Protein AF-A0A6A4M2K0-F1 (afdb_monomer)

Structure (mmCIF, N/CA/C/O backbone):
data_AF-A0A6A4M2K0-F1
#
_entry.id   AF-A0A6A4M2K0-F1
#
loop_
_atom_site.group_PDB
_atom_site.id
_atom_site.type_symbol
_atom_site.label_atom_id
_atom_site.label_alt_id
_atom_site.label_comp_id
_atom_site.label_asym_id
_atom_site.label_entity_id
_atom_site.label_seq_id
_atom_site.pdbx_PDB_ins_code
_atom_site.Cartn_x
_atom_site.Cartn_y
_atom_site.Cartn_z
_atom_site.occupancy
_atom_site.B_iso_or_equiv
_atom_site.auth_seq_id
_atom_site.auth_comp_id
_atom_site.auth_asym_id
_atom_site.auth_atom_id
_atom_site.pdbx_PDB_model_num
ATOM 1 N N . MET A 1 1 ? 60.766 59.903 15.017 1.00 37.34 1 MET A N 1
ATOM 2 C CA . MET A 1 1 ? 60.151 60.824 15.993 1.00 37.34 1 MET A CA 1
ATOM 3 C C . MET A 1 1 ? 58.660 60.816 15.743 1.00 37.34 1 MET A C 1
ATOM 5 O O . MET A 1 1 ? 58.264 60.839 14.587 1.00 37.34 1 MET A O 1
ATOM 9 N N . ALA A 1 2 ? 57.884 60.663 16.809 1.00 37.50 2 ALA A N 1
ATOM 10 C CA . ALA A 1 2 ? 56.433 60.607 16.778 1.00 37.50 2 ALA A CA 1
ATOM 11 C C . ALA A 1 2 ? 55.827 61.983 16.473 1.00 37.50 2 ALA A C 1
ATOM 13 O O . ALA A 1 2 ? 56.303 62.981 17.009 1.00 37.50 2 ALA A O 1
ATOM 14 N N . THR A 1 3 ? 54.740 61.999 15.705 1.00 44.97 3 THR A N 1
ATOM 15 C CA . THR A 1 3 ? 53.658 62.979 15.850 1.00 44.97 3 THR A CA 1
ATOM 16 C C . THR A 1 3 ? 52.343 62.238 15.646 1.00 44.97 3 THR A C 1
ATOM 18 O O . THR A 1 3 ? 52.090 61.675 14.584 1.00 44.97 3 THR A O 1
ATOM 21 N N . THR A 1 4 ? 51.580 62.178 16.725 1.00 40.53 4 THR A N 1
ATOM 22 C CA . THR A 1 4 ? 50.234 61.627 16.882 1.00 40.53 4 THR A CA 1
ATOM 23 C C . THR A 1 4 ? 49.162 62.565 16.301 1.00 40.53 4 THR A C 1
ATOM 25 O O . THR A 1 4 ? 49.291 63.770 16.498 1.00 40.53 4 THR A O 1
ATOM 28 N N . ASP A 1 5 ? 48.172 61.963 15.617 1.00 39.12 5 ASP A N 1
ATOM 29 C CA . ASP A 1 5 ? 46.711 62.228 15.442 1.00 39.12 5 ASP A CA 1
ATOM 30 C C . ASP A 1 5 ? 46.060 63.551 15.936 1.00 39.12 5 ASP A C 1
ATOM 32 O O . ASP A 1 5 ? 46.565 64.113 16.911 1.00 39.12 5 ASP A O 1
ATOM 36 N N . PRO A 1 6 ? 44.890 64.021 15.396 1.00 50.00 6 PRO A N 1
ATOM 37 C CA . PRO A 1 6 ? 43.662 63.196 15.266 1.00 50.00 6 PRO A CA 1
ATOM 38 C C . PRO A 1 6 ? 42.576 63.557 14.202 1.00 50.00 6 PRO A C 1
ATOM 40 O O . PRO A 1 6 ? 42.554 64.636 13.620 1.00 50.00 6 PRO A O 1
ATOM 43 N N . ASP A 1 7 ? 41.586 62.655 14.111 1.00 41.22 7 ASP A N 1
ATOM 44 C CA . ASP A 1 7 ? 40.150 62.853 13.792 1.00 41.22 7 ASP A CA 1
ATO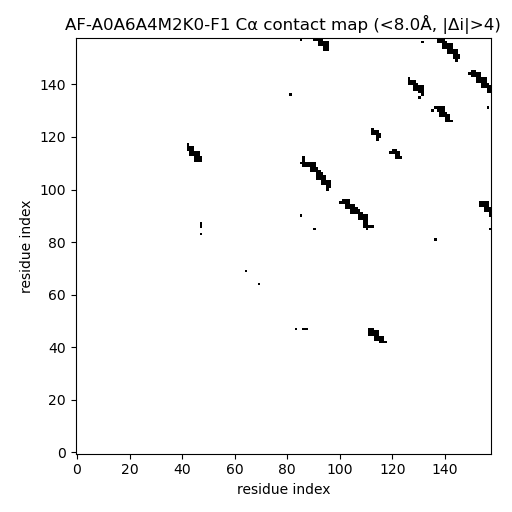M 45 C C . ASP A 1 7 ? 39.724 63.095 12.319 1.00 41.22 7 ASP A C 1
ATOM 47 O O . ASP A 1 7 ? 39.622 64.220 11.837 1.00 41.22 7 ASP A O 1
ATOM 51 N N . HIS A 1 8 ? 39.272 62.023 11.654 1.00 40.12 8 HIS A N 1
ATOM 52 C CA . HIS A 1 8 ? 37.996 62.066 10.927 1.00 40.12 8 HIS A CA 1
ATOM 53 C C . HIS A 1 8 ? 37.246 60.756 11.180 1.00 40.12 8 HIS A C 1
ATOM 55 O O . HIS A 1 8 ? 37.586 59.696 10.655 1.00 40.12 8 HIS A O 1
ATOM 61 N N . ARG A 1 9 ? 36.256 60.830 12.069 1.00 47.91 9 ARG A N 1
ATOM 62 C CA . ARG A 1 9 ? 35.265 59.779 12.285 1.00 47.91 9 ARG A CA 1
ATOM 63 C C . ARG A 1 9 ? 34.296 59.816 11.114 1.00 47.91 9 ARG A C 1
ATOM 65 O O . ARG A 1 9 ? 33.331 60.570 11.159 1.00 47.91 9 ARG A O 1
ATOM 72 N N . ASP A 1 10 ? 34.524 58.984 10.110 1.00 41.75 10 ASP A N 1
ATOM 73 C CA . ASP A 1 10 ? 33.418 58.542 9.272 1.00 41.75 10 ASP A CA 1
ATOM 74 C C . ASP A 1 10 ? 32.787 57.337 9.956 1.00 41.75 10 ASP A C 1
ATOM 76 O O . ASP A 1 10 ? 33.334 56.235 10.010 1.00 41.75 10 ASP A O 1
ATOM 80 N N . ALA A 1 11 ? 31.649 57.611 10.583 1.00 49.69 11 ALA A N 1
ATOM 81 C CA . ALA A 1 11 ? 30.719 56.604 11.035 1.00 49.69 11 ALA A CA 1
ATOM 82 C C . ALA A 1 11 ? 30.154 55.887 9.800 1.00 49.69 11 ALA A C 1
ATOM 84 O O . ALA A 1 11 ? 29.105 56.265 9.289 1.00 49.69 11 ALA A O 1
ATOM 85 N N . GLU A 1 12 ? 30.835 54.849 9.315 1.00 46.53 12 GLU A N 1
ATOM 86 C CA . GLU A 1 12 ? 30.146 53.801 8.564 1.00 46.53 12 GLU A CA 1
ATOM 87 C C . GLU A 1 12 ? 29.450 52.895 9.576 1.00 46.53 12 GLU A C 1
ATOM 89 O O . GLU A 1 12 ? 29.959 51.881 10.056 1.00 46.53 12 GLU A O 1
ATOM 94 N N . GLU A 1 13 ? 28.256 53.344 9.946 1.00 45.09 13 GLU A N 1
ATOM 95 C CA . GLU A 1 13 ? 27.171 52.483 10.369 1.00 45.09 13 GLU A CA 1
ATOM 96 C C . GLU A 1 13 ? 27.005 51.412 9.285 1.00 45.09 13 GLU A C 1
ATOM 98 O O . GLU A 1 13 ? 26.435 51.660 8.225 1.00 45.09 13 GLU A O 1
ATOM 103 N N . ALA A 1 14 ? 27.573 50.227 9.519 1.00 41.69 14 ALA A N 1
ATOM 104 C CA . ALA A 1 14 ? 27.205 49.034 8.779 1.00 41.69 14 ALA A CA 1
ATOM 105 C C . ALA A 1 14 ? 25.734 48.778 9.108 1.00 41.69 14 ALA A C 1
ATOM 107 O O . ALA A 1 14 ? 25.406 48.123 10.100 1.00 41.69 14 ALA A O 1
ATOM 108 N N . THR A 1 15 ? 24.860 49.396 8.313 1.00 43.31 15 THR A N 1
ATOM 109 C CA . THR A 1 15 ? 23.427 49.150 8.289 1.00 43.31 15 THR A CA 1
ATOM 110 C C . THR A 1 15 ? 23.256 47.645 8.299 1.00 43.31 15 THR A C 1
ATOM 112 O O . THR A 1 15 ? 23.774 46.959 7.411 1.00 43.31 15 THR A O 1
ATOM 115 N N . ALA A 1 16 ? 22.604 47.142 9.348 1.00 49.00 16 ALA A N 1
ATOM 116 C CA . ALA A 1 16 ? 22.134 45.772 9.403 1.00 49.00 16 ALA A CA 1
ATOM 117 C C . ALA A 1 16 ? 21.536 45.464 8.032 1.00 49.00 16 ALA A C 1
ATOM 119 O O . ALA A 1 16 ? 20.680 46.220 7.576 1.00 49.00 16 ALA A O 1
ATOM 120 N N . GLY A 1 17 ? 22.065 44.446 7.348 1.00 48.72 17 GLY A N 1
ATOM 121 C CA . GLY A 1 17 ? 21.457 43.963 6.121 1.00 48.72 17 GLY A CA 1
ATOM 122 C C . GLY A 1 17 ? 20.016 43.639 6.465 1.00 48.72 17 GLY A C 1
ATOM 123 O O . GLY A 1 17 ? 19.754 42.659 7.157 1.00 48.72 17 GLY A O 1
ATOM 124 N N . GLU A 1 18 ? 19.108 44.534 6.093 1.00 54.97 18 GLU A N 1
ATOM 125 C CA . GLU A 1 18 ? 17.697 44.231 6.059 1.00 54.97 18 GLU A CA 1
ATOM 126 C C . GLU A 1 18 ? 17.615 43.115 5.030 1.00 54.97 18 GLU A C 1
ATOM 128 O O . GLU A 1 18 ? 17.903 43.325 3.851 1.00 54.97 18 GLU A O 1
ATOM 133 N N . ASP A 1 19 ? 17.363 41.897 5.503 1.00 62.25 19 ASP A N 1
ATOM 134 C CA . ASP A 1 19 ? 16.974 40.795 4.646 1.00 62.25 19 ASP A CA 1
ATOM 135 C C . ASP A 1 19 ? 15.737 41.288 3.880 1.00 62.25 19 ASP A C 1
ATOM 137 O O . ASP A 1 19 ? 14.626 41.292 4.414 1.00 62.25 19 ASP A O 1
ATOM 141 N N . GLU A 1 20 ? 15.947 41.814 2.666 1.00 62.12 20 GLU A N 1
ATOM 142 C CA . GLU A 1 20 ? 14.890 42.210 1.741 1.00 62.12 20 GLU A CA 1
ATOM 143 C C . GLU A 1 20 ? 14.095 40.943 1.434 1.00 62.12 20 GLU A C 1
ATOM 145 O O . GLU A 1 20 ? 14.420 40.177 0.521 1.00 62.12 20 GLU A O 1
ATOM 150 N N . ASP A 1 21 ? 13.058 40.699 2.234 1.00 67.06 21 ASP A N 1
ATOM 151 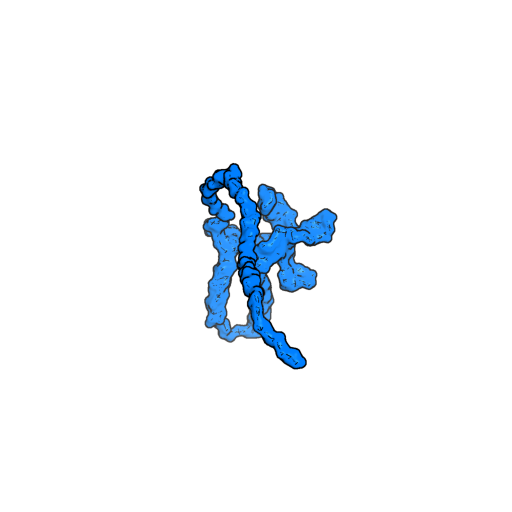C CA . ASP A 1 21 ? 12.063 39.675 1.976 1.00 67.06 21 ASP A CA 1
ATOM 152 C C . ASP A 1 21 ? 11.329 40.068 0.691 1.00 67.06 21 ASP A C 1
ATOM 154 O O . ASP A 1 21 ? 10.291 40.731 0.683 1.00 67.06 21 ASP A O 1
ATOM 158 N N . THR A 1 22 ? 11.907 39.663 -0.439 1.00 68.56 22 THR A N 1
ATOM 159 C CA . THR A 1 22 ? 11.334 39.737 -1.786 1.00 68.56 22 THR A CA 1
ATOM 160 C C . THR A 1 22 ? 10.253 38.661 -1.951 1.00 68.56 22 THR A C 1
ATOM 162 O O . THR A 1 22 ? 10.135 38.000 -2.985 1.00 68.56 22 THR A O 1
ATOM 165 N N . GLY A 1 23 ? 9.448 38.457 -0.905 1.00 72.31 23 GLY A N 1
ATOM 166 C CA . GLY A 1 23 ? 8.349 37.513 -0.867 1.00 72.31 23 GLY A CA 1
ATOM 167 C C . GLY A 1 23 ? 7.325 37.854 -1.945 1.00 72.31 23 GLY A C 1
ATOM 168 O O . GLY A 1 23 ? 6.681 38.905 -1.920 1.00 72.31 23 GLY A O 1
ATOM 169 N N . ALA A 1 24 ? 7.169 36.956 -2.919 1.00 79.81 24 ALA A N 1
ATOM 170 C CA . ALA A 1 24 ? 6.189 37.111 -3.983 1.00 79.81 24 ALA A CA 1
ATOM 171 C C . ALA A 1 24 ? 4.774 37.182 -3.386 1.00 79.81 24 ALA A C 1
ATOM 173 O O . ALA A 1 24 ? 4.286 36.224 -2.785 1.00 79.81 24 ALA A O 1
ATOM 174 N N . GLN A 1 25 ? 4.093 38.313 -3.572 1.00 78.25 25 GLN A N 1
ATOM 175 C CA . GLN A 1 25 ? 2.712 38.461 -3.126 1.00 78.25 25 GLN A CA 1
ATOM 176 C C . GLN A 1 25 ? 1.778 37.736 -4.102 1.00 78.25 25 GLN A C 1
ATOM 178 O O . GLN A 1 25 ? 1.565 38.186 -5.228 1.00 78.25 25 GLN A O 1
ATOM 183 N N . VAL A 1 26 ? 1.218 36.600 -3.678 1.00 80.31 26 VAL A N 1
ATOM 184 C CA . VAL A 1 26 ? 0.262 35.818 -4.476 1.00 80.31 26 VAL A CA 1
ATOM 185 C C . VAL A 1 26 ? -1.161 36.121 -4.017 1.00 80.31 26 VAL A C 1
ATOM 187 O O . VAL A 1 26 ? -1.553 35.800 -2.896 1.00 80.31 26 VAL A O 1
ATOM 190 N N . ALA A 1 27 ? -1.955 36.725 -4.902 1.00 78.19 27 ALA A N 1
ATOM 191 C CA . ALA A 1 27 ? -3.376 36.945 -4.659 1.00 78.19 27 ALA A CA 1
ATOM 192 C C . ALA A 1 27 ? -4.154 35.613 -4.741 1.00 78.19 27 ALA A C 1
ATOM 194 O O . ALA A 1 27 ? -3.919 34.832 -5.669 1.00 78.19 27 ALA A O 1
ATOM 195 N N . PRO A 1 28 ? -5.105 35.337 -3.827 1.00 78.75 28 PRO A N 1
ATOM 196 C CA . PRO A 1 28 ? -5.893 34.108 -3.872 1.00 78.75 28 PRO A CA 1
ATOM 197 C C . PRO A 1 28 ? -6.727 34.016 -5.159 1.00 78.75 28 PRO A C 1
ATOM 199 O O . PRO A 1 28 ? -7.653 34.800 -5.364 1.00 78.75 28 PRO A O 1
ATOM 202 N N . LEU A 1 29 ? -6.410 33.045 -6.022 1.00 84.81 29 LEU A N 1
ATOM 203 C CA . LEU A 1 29 ? -7.092 32.843 -7.310 1.00 84.81 29 LEU A CA 1
ATOM 204 C C . LEU A 1 29 ? -8.452 32.147 -7.166 1.00 84.81 29 LEU A C 1
ATOM 206 O O . LEU A 1 29 ? -9.322 32.296 -8.021 1.00 84.81 29 LEU A O 1
ATOM 210 N N . VAL A 1 30 ? -8.647 31.380 -6.092 1.00 89.38 30 VAL A N 1
ATOM 211 C CA . VAL A 1 30 ? -9.867 30.601 -5.868 1.00 89.38 30 VAL A CA 1
ATOM 212 C C . VAL A 1 30 ? -10.180 30.507 -4.379 1.00 89.38 30 VAL A C 1
ATOM 214 O O . VAL A 1 30 ? -9.282 30.389 -3.546 1.00 89.38 30 VAL A O 1
ATOM 217 N N . LYS A 1 31 ? -11.471 30.557 -4.041 1.00 83.56 31 LYS A N 1
ATOM 218 C CA . LYS A 1 31 ? -11.962 30.248 -2.696 1.00 83.56 31 LYS A CA 1
ATOM 219 C C . LYS A 1 31 ? -12.349 28.777 -2.670 1.00 83.56 31 LYS A C 1
ATOM 221 O O . LYS A 1 31 ? -13.286 28.381 -3.359 1.00 83.56 31 LYS A O 1
ATOM 226 N N . LEU A 1 32 ? -11.608 27.982 -1.909 1.00 88.06 32 LEU A N 1
ATOM 227 C CA . LEU A 1 32 ? -11.931 26.577 -1.696 1.00 88.06 32 LEU A CA 1
ATOM 228 C C . LEU A 1 32 ? -12.992 26.470 -0.603 1.00 88.06 32 LEU A C 1
ATOM 230 O O . LEU A 1 32 ? -12.930 27.175 0.404 1.00 88.06 32 LEU A O 1
ATOM 234 N N . GLN A 1 33 ? -13.973 25.602 -0.822 1.00 82.69 33 GLN A N 1
ATOM 235 C CA . GLN A 1 33 ? -14.936 25.234 0.203 1.00 82.69 33 GLN A CA 1
ATOM 236 C C . GLN A 1 33 ? -14.363 24.073 1.012 1.00 82.69 33 GLN A C 1
ATOM 238 O O . GLN A 1 33 ? -13.825 23.127 0.439 1.00 82.69 33 GLN A O 1
ATOM 243 N N . GLU A 1 34 ? -14.477 24.145 2.334 1.00 87.62 34 GLU A N 1
ATOM 244 C CA . GLU A 1 34 ? -14.143 23.016 3.195 1.00 87.62 34 GLU A CA 1
ATOM 245 C C . GLU A 1 34 ? -15.147 21.885 2.950 1.00 87.62 34 GLU A C 1
ATOM 247 O O . GLU A 1 34 ? -16.361 22.081 3.041 1.00 87.62 34 GLU A O 1
ATOM 252 N N . VAL A 1 35 ? -14.633 20.710 2.596 1.00 88.69 35 VAL A N 1
ATOM 253 C CA . VAL A 1 35 ? -15.421 19.500 2.361 1.00 88.69 35 VAL A CA 1
ATOM 254 C C . VAL A 1 35 ? -14.963 18.459 3.367 1.00 88.69 35 VAL A C 1
ATOM 256 O O . VAL A 1 35 ? -13.768 18.189 3.477 1.00 88.69 35 VAL A O 1
ATOM 259 N N . ALA A 1 36 ? -15.910 17.870 4.095 1.00 84.00 36 ALA A N 1
ATOM 260 C CA . ALA A 1 36 ? -15.618 16.743 4.966 1.00 84.00 36 ALA A CA 1
ATOM 261 C C . ALA A 1 36 ? -15.146 15.553 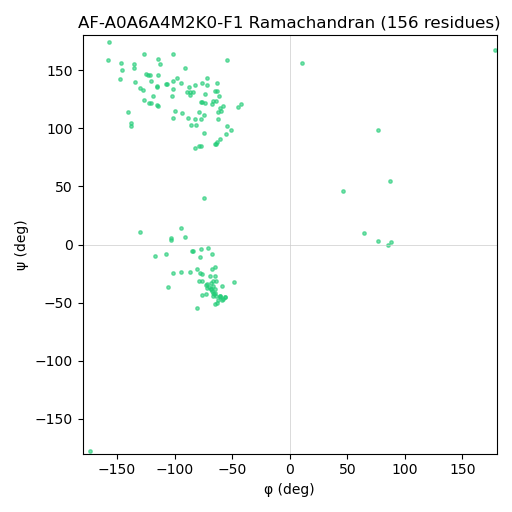4.115 1.00 84.00 36 ALA A C 1
ATOM 263 O O . ALA A 1 36 ? -15.846 15.128 3.195 1.00 84.00 36 ALA A O 1
ATOM 264 N N . VAL A 1 37 ? -13.958 15.031 4.418 1.00 84.88 37 VAL A N 1
ATOM 265 C CA . VAL A 1 37 ? -13.378 13.867 3.741 1.00 84.88 37 VAL A CA 1
ATOM 266 C C . VAL A 1 37 ? -13.552 12.649 4.638 1.00 84.88 37 VAL A C 1
ATOM 268 O O . VAL A 1 37 ? -13.171 12.681 5.806 1.00 84.88 37 VAL A O 1
ATOM 271 N N . THR A 1 38 ? -14.114 11.580 4.087 1.00 84.88 38 THR A N 1
ATOM 272 C CA . THR A 1 38 ? -14.163 10.255 4.717 1.00 84.88 38 THR A CA 1
ATOM 273 C C . THR A 1 38 ? -13.035 9.400 4.152 1.00 84.88 38 THR A C 1
ATOM 275 O O . THR A 1 38 ? -12.729 9.501 2.961 1.00 84.88 38 THR A O 1
ATOM 278 N N . THR A 1 39 ? -12.410 8.561 4.973 1.00 84.88 39 THR A N 1
ATOM 279 C CA . THR A 1 39 ? -11.329 7.669 4.524 1.00 84.88 39 THR A CA 1
ATOM 280 C C . THR A 1 39 ? -11.870 6.415 3.846 1.00 84.88 39 THR A C 1
ATOM 282 O O . THR A 1 39 ? -11.140 5.784 3.086 1.00 84.88 39 THR A O 1
ATOM 285 N N . GLY A 1 40 ? -13.135 6.060 4.103 1.00 84.81 40 GLY A N 1
ATOM 286 C CA . GLY A 1 40 ? -13.727 4.796 3.666 1.00 84.81 40 GLY A CA 1
ATOM 287 C C . GLY A 1 40 ? -13.289 3.596 4.514 1.00 84.81 40 GLY A C 1
ATOM 288 O O . GLY A 1 40 ? -13.677 2.474 4.205 1.00 84.81 40 GLY A O 1
ATOM 289 N N . GLU A 1 41 ? -12.496 3.825 5.566 1.00 85.75 41 GLU A N 1
ATOM 290 C CA . GLU A 1 41 ? -11.989 2.805 6.498 1.00 85.75 41 GLU A CA 1
ATOM 291 C C . GLU A 1 41 ? -12.754 2.826 7.842 1.00 85.75 41 GLU A C 1
ATOM 293 O O . GLU A 1 41 ? -12.370 2.147 8.792 1.00 85.75 41 GLU A O 1
ATOM 298 N N . GLU A 1 42 ? -13.819 3.629 7.977 1.00 87.56 42 GLU A N 1
ATOM 299 C CA . GLU A 1 42 ? -14.502 3.873 9.259 1.00 87.56 42 GLU A CA 1
ATOM 300 C C . GLU A 1 42 ? -15.177 2.614 9.836 1.00 87.56 42 GLU A C 1
ATOM 302 O O . GLU A 1 42 ? -15.287 2.458 11.057 1.00 87.56 42 GLU A O 1
ATOM 307 N N . GLU A 1 43 ? -15.568 1.680 8.967 1.00 86.31 43 GLU A N 1
ATOM 308 C CA . GLU A 1 43 ? -16.201 0.404 9.322 1.00 86.31 43 GLU A CA 1
ATOM 309 C C . GLU A 1 43 ? -15.204 -0.759 9.441 1.00 86.31 43 GLU A C 1
ATOM 311 O O . GLU A 1 43 ? -15.602 -1.927 9.501 1.00 86.31 43 GLU A O 1
ATOM 316 N N . GLU A 1 44 ? -13.903 -0.464 9.502 1.00 85.56 44 GLU A N 1
ATOM 317 C CA . GLU A 1 44 ? -12.850 -1.473 9.581 1.00 85.56 44 GLU A CA 1
ATOM 318 C C . GLU A 1 44 ? -11.969 -1.317 10.830 1.00 85.56 44 GLU A C 1
ATOM 320 O O . GLU A 1 44 ? -11.703 -0.216 11.307 1.00 85.56 44 GLU A O 1
ATOM 325 N N . ASP A 1 45 ? -11.508 -2.446 11.370 1.00 83.88 45 ASP A N 1
ATOM 326 C CA . ASP A 1 45 ? -10.579 -2.519 12.497 1.00 83.88 45 ASP A CA 1
ATOM 327 C C . ASP A 1 45 ? -9.182 -2.941 12.023 1.00 83.88 45 ASP A C 1
ATOM 329 O O . ASP A 1 45 ? -9.030 -3.888 11.242 1.00 83.88 45 ASP A O 1
ATOM 333 N N . ALA A 1 46 ? -8.139 -2.296 12.552 1.00 81.00 46 ALA A N 1
ATOM 334 C CA . ALA A 1 46 ? -6.756 -2.702 12.326 1.00 81.00 46 ALA A CA 1
ATOM 335 C C . ALA A 1 46 ? -6.425 -3.972 13.132 1.00 81.00 46 ALA A C 1
ATOM 337 O O . ALA A 1 46 ? -6.341 -3.976 14.360 1.00 81.00 46 ALA A O 1
ATOM 338 N N . ILE A 1 47 ? -6.210 -5.083 12.429 1.00 74.62 47 ILE A N 1
ATOM 339 C CA . ILE A 1 47 ? -6.073 -6.421 13.026 1.00 74.62 47 ILE A CA 1
ATOM 340 C C . ILE A 1 47 ? -4.814 -6.553 13.889 1.00 74.62 47 ILE A C 1
ATOM 342 O O . ILE A 1 47 ? -4.785 -7.305 14.863 1.00 74.62 47 ILE A O 1
ATOM 346 N N . LEU A 1 48 ? -3.749 -5.841 13.544 1.00 66.50 48 LEU A N 1
ATOM 347 C CA . LEU A 1 48 ? -2.469 -5.989 14.234 1.00 66.50 48 LEU A CA 1
ATOM 348 C C . LEU A 1 48 ? -2.446 -5.306 15.593 1.00 66.50 48 LEU A C 1
ATOM 350 O O . LEU A 1 48 ? -1.760 -5.793 16.490 1.00 66.50 48 LEU A O 1
ATOM 354 N N . ASP A 1 49 ? -3.273 -4.284 15.789 1.00 60.53 49 ASP A N 1
ATOM 355 C CA . ASP A 1 49 ? -3.464 -3.675 17.101 1.00 60.53 49 ASP A CA 1
ATOM 356 C C . ASP A 1 49 ? -4.103 -4.686 18.069 1.00 60.53 49 ASP A C 1
ATOM 358 O O . ASP A 1 49 ? -3.665 -4.809 19.216 1.00 60.53 49 ASP A O 1
ATOM 362 N N . LEU A 1 50 ? -5.039 -5.515 17.585 1.00 57.00 50 LEU A N 1
ATOM 363 C CA . LEU A 1 50 ? -5.638 -6.618 18.351 1.00 57.00 50 LEU A CA 1
ATOM 364 C C . LEU A 1 50 ? -4.624 -7.719 18.701 1.00 57.00 50 LEU A C 1
ATOM 366 O O . LEU A 1 50 ? -4.610 -8.203 19.838 1.00 57.00 50 LEU A O 1
ATOM 370 N N . TYR A 1 51 ? -3.755 -8.108 17.760 1.00 58.84 51 TYR A N 1
ATOM 371 C CA . TYR A 1 51 ? -2.699 -9.091 18.036 1.00 58.84 51 TYR A CA 1
ATOM 372 C C . TYR A 1 51 ? -1.626 -8.544 18.983 1.00 58.84 51 TYR A C 1
ATOM 374 O O . TYR A 1 51 ? -1.123 -9.301 19.814 1.00 58.84 51 TYR A O 1
ATOM 382 N N . SER A 1 52 ? -1.323 -7.243 18.926 1.00 55.91 52 SER A N 1
ATOM 383 C CA . SER A 1 52 ? -0.413 -6.584 19.872 1.00 55.91 52 SER A CA 1
ATOM 384 C C . SER A 1 52 ? -0.921 -6.683 21.310 1.00 55.91 52 SER A C 1
ATOM 386 O O . SER A 1 52 ? -0.182 -7.080 22.218 1.00 55.91 52 SER A O 1
ATOM 388 N N . LEU A 1 53 ? -2.221 -6.420 21.501 1.00 54.06 53 LEU A N 1
ATOM 389 C CA . LEU A 1 53 ? -2.879 -6.542 22.790 1.00 54.06 53 LEU A CA 1
ATOM 390 C C . LEU A 1 53 ? -2.822 -7.999 23.244 1.00 54.06 53 LEU A C 1
ATOM 392 O O . LEU A 1 53 ? -2.329 -8.277 24.330 1.00 54.06 53 LEU A O 1
ATOM 396 N N . SER A 1 54 ? -3.215 -8.946 22.395 1.00 52.75 54 SER A N 1
ATOM 397 C CA . SER A 1 54 ? -3.171 -10.379 22.710 1.00 52.75 54 SER A CA 1
ATOM 398 C C . SER A 1 54 ? -1.772 -10.883 23.110 1.00 52.75 54 SER A C 1
ATOM 400 O O . SER A 1 54 ? -1.643 -11.594 24.111 1.00 52.75 54 SER A O 1
ATOM 402 N N . LEU A 1 55 ? -0.719 -10.501 22.380 1.00 54.81 55 LEU A N 1
ATOM 403 C CA . LEU A 1 55 ? 0.656 -10.949 22.636 1.00 54.81 55 LEU A CA 1
ATOM 404 C C . LEU A 1 55 ? 1.235 -10.357 23.926 1.00 54.81 55 LEU A C 1
ATOM 406 O O . LEU A 1 55 ? 1.916 -11.074 24.663 1.00 54.81 55 LEU A O 1
ATOM 410 N N . SER A 1 56 ? 0.918 -9.098 24.252 1.00 53.97 56 SER A N 1
ATOM 411 C CA . SER A 1 56 ? 1.320 -8.498 25.535 1.00 53.97 56 SER A CA 1
ATOM 412 C C . SER A 1 56 ? 0.772 -9.270 26.745 1.00 53.97 56 SER A C 1
ATOM 414 O O . SER A 1 56 ? 1.487 -9.447 27.730 1.00 53.97 56 SER A O 1
ATOM 416 N N . HIS A 1 57 ? -0.444 -9.819 26.639 1.00 47.62 57 HIS A N 1
ATOM 417 C CA . HIS A 1 57 ? -1.058 -10.639 27.689 1.00 47.62 57 HIS A CA 1
ATOM 418 C C . HIS A 1 57 ? -0.474 -12.063 27.745 1.00 47.62 57 HIS A C 1
ATOM 420 O O . HIS A 1 57 ? -0.379 -12.656 28.819 1.00 47.62 57 HIS A O 1
ATOM 426 N N . ALA A 1 58 ? -0.050 -12.626 26.607 1.00 50.38 58 ALA A N 1
ATOM 427 C CA . ALA A 1 58 ? 0.552 -13.961 26.550 1.00 50.38 58 ALA A CA 1
ATOM 428 C C . ALA A 1 58 ? 1.974 -13.999 27.145 1.00 50.38 58 ALA A C 1
ATOM 430 O O . ALA A 1 58 ? 2.358 -14.983 27.782 1.00 50.38 58 ALA A O 1
ATOM 431 N N . HIS A 1 59 ? 2.746 -12.916 26.994 1.00 44.50 59 HIS A N 1
ATOM 432 C CA . HIS A 1 59 ? 4.129 -12.826 27.480 1.00 44.50 59 HIS A CA 1
ATOM 433 C C . HIS A 1 59 ? 4.241 -12.892 29.016 1.00 44.50 59 HIS A C 1
ATOM 435 O O . HIS A 1 59 ? 5.288 -13.250 29.551 1.00 44.50 59 HIS A O 1
ATOM 441 N N . THR A 1 60 ? 3.155 -12.620 29.746 1.00 44.81 60 THR A N 1
ATOM 442 C CA . THR A 1 60 ? 3.111 -12.722 31.213 1.00 44.81 60 THR A CA 1
ATOM 443 C C . THR A 1 60 ? 2.977 -14.170 31.720 1.00 44.81 60 THR A C 1
ATOM 445 O O . THR A 1 60 ? 3.133 -14.408 32.914 1.00 44.81 60 THR A O 1
ATOM 448 N N . SER A 1 61 ? 2.704 -15.156 30.849 1.00 47.34 61 SER A N 1
ATOM 449 C CA . SER A 1 61 ? 2.317 -16.522 31.261 1.00 47.34 61 SER A CA 1
ATOM 450 C C . SER A 1 61 ? 3.286 -17.641 30.837 1.00 47.34 61 SER A C 1
ATOM 452 O O . SER A 1 61 ? 3.181 -18.770 31.319 1.00 47.34 61 SER A O 1
ATOM 454 N N . ILE A 1 62 ? 4.273 -17.368 29.976 1.00 52.88 62 ILE A N 1
ATOM 455 C CA . ILE A 1 62 ? 5.160 -18.409 29.426 1.00 52.88 62 ILE A CA 1
ATOM 456 C C . ILE A 1 62 ? 6.285 -18.729 30.421 1.00 52.88 62 ILE A C 1
ATOM 458 O O . ILE A 1 62 ? 7.405 -18.237 30.338 1.00 52.88 62 ILE A O 1
ATOM 462 N N . SER A 1 63 ? 5.983 -19.587 31.390 1.00 45.97 63 SER A N 1
ATOM 463 C CA . SER A 1 63 ?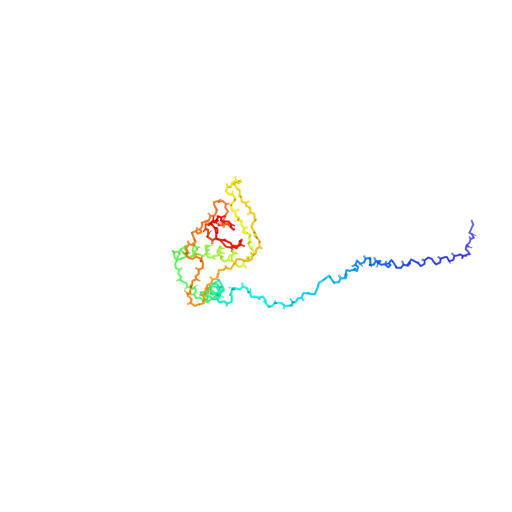 6.972 -20.304 32.191 1.00 45.97 63 SER A CA 1
ATOM 464 C C . SER A 1 63 ? 6.728 -21.806 32.040 1.00 45.97 63 SER A C 1
ATOM 466 O O . SER A 1 63 ? 5.675 -22.298 32.431 1.00 45.97 63 SER A O 1
ATOM 468 N N . ARG A 1 64 ? 7.751 -22.534 31.559 1.00 57.22 64 ARG A N 1
ATOM 469 C CA . ARG A 1 64 ? 7.899 -24.013 31.557 1.00 57.22 64 ARG A CA 1
ATOM 470 C C . ARG A 1 64 ? 7.306 -24.819 30.385 1.00 57.22 64 ARG A C 1
ATOM 472 O O . ARG A 1 64 ? 6.636 -25.819 30.633 1.00 57.22 64 ARG A O 1
ATOM 479 N N . VAL A 1 65 ? 7.639 -24.515 29.125 1.00 45.75 65 VAL A N 1
ATOM 480 C CA . VAL A 1 65 ? 7.336 -25.454 28.020 1.00 45.75 65 VAL A CA 1
ATOM 481 C C . VAL A 1 65 ? 8.566 -25.776 27.164 1.00 45.75 65 VAL A C 1
ATOM 483 O O . VAL A 1 65 ? 9.356 -24.912 26.804 1.00 45.75 65 VAL A O 1
ATOM 486 N N . SER A 1 66 ? 8.724 -27.075 26.927 1.00 46.56 66 SER A N 1
ATOM 487 C CA . SER A 1 66 ? 9.863 -27.823 26.396 1.00 46.56 66 SER A CA 1
ATOM 488 C C . SER A 1 66 ? 10.413 -27.339 25.046 1.00 46.56 66 SER A C 1
ATOM 490 O O . SER A 1 66 ? 9.697 -26.762 24.235 1.00 46.56 66 SER A O 1
ATOM 492 N N . VAL A 1 67 ? 11.672 -27.691 24.765 1.00 54.47 67 VAL A N 1
ATOM 493 C CA . VAL A 1 67 ? 12.471 -27.325 23.572 1.00 54.47 67 VAL A CA 1
ATOM 494 C C . VAL A 1 67 ? 11.744 -27.527 22.227 1.00 54.47 67 VAL A C 1
ATOM 496 O O . VAL A 1 67 ? 11.927 -26.734 21.312 1.00 54.47 67 VAL A O 1
ATOM 499 N N . LEU A 1 68 ? 10.856 -28.520 22.101 1.00 47.56 68 LEU A N 1
ATOM 500 C CA . LEU A 1 68 ? 10.056 -28.736 20.883 1.00 47.56 68 LEU A CA 1
ATOM 501 C C . LEU A 1 68 ? 8.941 -27.687 20.699 1.00 47.56 68 LEU A C 1
ATOM 503 O O . LEU A 1 68 ? 8.653 -27.270 19.579 1.00 47.56 68 LEU A O 1
ATOM 507 N N . HIS A 1 69 ? 8.346 -27.225 21.805 1.00 51.56 69 HIS A N 1
ATOM 508 C CA . HIS A 1 69 ? 7.440 -26.079 21.807 1.00 51.56 69 HIS A CA 1
ATOM 509 C C . HIS A 1 69 ? 8.230 -24.814 21.485 1.00 51.56 69 HIS A C 1
ATOM 511 O O . HIS A 1 69 ? 7.757 -24.026 20.682 1.00 51.56 69 HIS A O 1
ATOM 517 N N . ALA A 1 70 ? 9.452 -24.660 22.008 1.00 50.75 70 ALA A N 1
ATOM 518 C CA . ALA A 1 70 ? 10.315 -23.533 21.665 1.00 50.75 70 ALA A CA 1
ATOM 519 C C . ALA A 1 70 ? 10.595 -23.470 20.153 1.00 50.75 70 ALA A C 1
ATOM 521 O O . ALA A 1 70 ? 10.355 -22.427 19.576 1.00 50.75 70 ALA A O 1
ATOM 522 N N . VAL A 1 71 ? 10.951 -24.572 19.480 1.00 46.56 71 VAL A N 1
ATOM 523 C CA . VAL A 1 71 ? 11.212 -24.580 18.020 1.00 46.56 71 VAL A CA 1
ATOM 524 C C . VAL A 1 71 ? 9.953 -24.298 17.180 1.00 46.56 71 VAL A C 1
ATOM 526 O O . VAL A 1 71 ? 10.006 -23.514 16.234 1.00 46.56 71 VAL A O 1
ATOM 529 N N . ALA A 1 72 ? 8.798 -24.875 17.536 1.00 46.59 72 ALA A N 1
ATOM 530 C CA . ALA A 1 72 ? 7.523 -24.582 16.864 1.00 46.59 72 ALA A CA 1
ATOM 531 C C . ALA A 1 72 ? 7.009 -23.157 17.153 1.00 46.59 72 ALA A C 1
ATOM 533 O O . ALA A 1 72 ? 6.286 -22.572 16.344 1.00 46.59 72 ALA A O 1
ATOM 534 N N . THR A 1 73 ? 7.393 -22.602 18.303 1.00 49.22 73 THR A N 1
ATOM 535 C CA . THR A 1 73 ? 7.125 -21.214 18.681 1.00 49.22 73 THR A CA 1
ATOM 536 C C . THR A 1 73 ? 8.062 -20.285 17.932 1.00 49.22 73 THR A C 1
ATOM 538 O O . THR A 1 73 ? 7.560 -19.337 17.363 1.00 49.22 73 THR A O 1
ATOM 541 N N . THR A 1 74 ? 9.358 -20.584 17.811 1.00 50.38 74 THR A N 1
ATOM 542 C CA . THR A 1 74 ? 10.347 -19.790 17.063 1.00 50.38 74 THR A CA 1
ATOM 543 C C . THR A 1 74 ? 9.963 -19.655 15.591 1.00 50.38 74 THR A C 1
ATOM 545 O O . THR A 1 74 ? 9.853 -18.535 15.117 1.00 50.38 74 THR A O 1
ATOM 548 N N . LEU A 1 75 ? 9.595 -20.743 14.899 1.00 47.69 75 LEU A N 1
ATOM 549 C CA . LEU A 1 75 ? 9.167 -20.664 13.489 1.00 47.69 75 LEU A CA 1
ATOM 550 C C . LEU A 1 75 ? 7.870 -19.857 13.283 1.00 47.69 75 LEU A C 1
ATOM 552 O O . LEU A 1 75 ? 7.700 -19.202 12.258 1.00 47.69 75 LEU A O 1
ATOM 556 N N . ARG A 1 76 ? 6.948 -19.870 14.255 1.00 55.97 76 ARG A N 1
ATOM 557 C CA . ARG A 1 76 ? 5.765 -18.991 14.237 1.00 55.97 76 ARG A CA 1
ATOM 558 C C . ARG A 1 76 ? 6.094 -17.567 14.681 1.00 55.97 76 ARG A C 1
ATOM 560 O O . ARG A 1 76 ? 5.464 -16.639 14.196 1.00 55.97 76 ARG A O 1
ATOM 567 N N . PHE A 1 77 ? 7.059 -17.389 15.576 1.00 53.41 77 PHE A N 1
ATOM 568 C CA . PHE A 1 77 ? 7.503 -16.091 16.074 1.00 53.41 77 PHE A CA 1
ATOM 569 C C . PHE A 1 77 ? 8.282 -15.325 15.019 1.00 53.41 77 PHE A C 1
ATOM 571 O O . PHE A 1 77 ? 8.079 -14.124 14.929 1.00 53.41 77 PHE A O 1
ATOM 578 N N . ASP A 1 78 ? 9.106 -15.980 14.206 1.00 61.47 78 ASP A N 1
ATOM 579 C CA . ASP A 1 78 ? 9.858 -15.314 13.142 1.00 61.47 78 ASP A CA 1
ATOM 580 C C . ASP A 1 78 ? 8.906 -14.796 12.060 1.00 61.47 78 ASP A C 1
ATOM 582 O O . ASP A 1 78 ? 8.970 -13.623 11.703 1.00 61.47 78 ASP A O 1
ATOM 586 N N . PHE A 1 79 ? 7.923 -15.603 11.646 1.00 63.44 79 PHE A N 1
ATOM 587 C CA . PHE A 1 79 ? 6.885 -15.158 10.712 1.00 63.44 79 PHE A CA 1
ATOM 588 C C . PHE A 1 79 ? 5.988 -14.060 11.308 1.00 63.44 79 PHE A C 1
ATOM 590 O O . PHE A 1 79 ? 5.685 -13.074 10.641 1.00 63.44 79 PHE A O 1
ATOM 597 N N . VAL A 1 80 ? 5.588 -14.182 12.581 1.00 65.06 80 VAL A N 1
ATOM 598 C CA . VAL A 1 80 ? 4.779 -13.157 13.268 1.00 65.06 80 VAL A CA 1
ATOM 599 C C . VAL A 1 80 ? 5.575 -11.872 13.498 1.00 65.06 80 VAL A C 1
ATOM 601 O O . VAL A 1 80 ? 5.020 -10.796 13.332 1.00 65.06 80 VAL A O 1
ATOM 604 N N . SER A 1 81 ? 6.861 -11.955 13.833 1.00 66.56 81 SER A N 1
ATOM 605 C CA . SER A 1 81 ? 7.770 -10.814 14.008 1.00 66.56 81 SER A CA 1
ATOM 606 C C . SER A 1 81 ? 8.056 -10.117 12.678 1.00 66.56 81 SER A C 1
ATOM 608 O O . SER A 1 81 ? 8.096 -8.885 12.603 1.00 66.56 81 SER A O 1
ATOM 610 N N . PHE A 1 82 ? 8.197 -10.893 11.605 1.00 67.88 82 PHE A N 1
ATOM 611 C CA . PHE A 1 82 ? 8.344 -10.388 10.249 1.00 67.88 82 PHE A CA 1
ATOM 612 C C . PHE A 1 82 ? 7.084 -9.646 9.789 1.00 67.88 82 PHE A C 1
ATOM 614 O O . PHE A 1 82 ? 7.159 -8.474 9.414 1.00 67.88 82 PHE A O 1
ATOM 621 N N . LEU A 1 83 ? 5.913 -10.273 9.929 1.00 68.19 83 LEU A N 1
ATOM 622 C CA . LEU A 1 83 ? 4.624 -9.650 9.630 1.00 68.19 83 LEU A CA 1
ATOM 623 C C . LEU A 1 83 ? 4.399 -8.411 10.510 1.00 68.19 83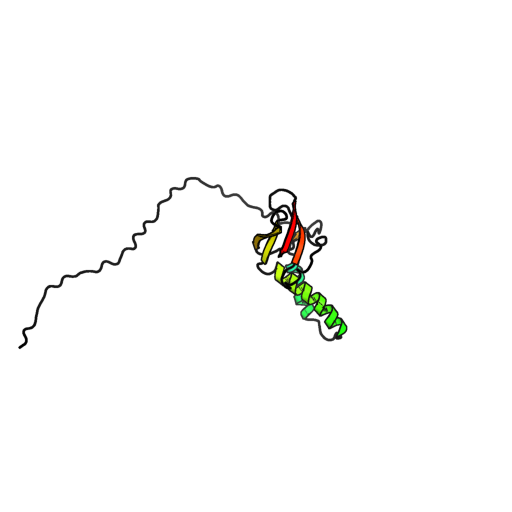 LEU A C 1
ATOM 625 O O . LEU A 1 83 ? 4.043 -7.343 10.029 1.00 68.19 83 LEU A O 1
ATOM 629 N N . TRP A 1 84 ? 4.701 -8.501 11.801 1.00 66.00 84 TRP A N 1
ATOM 630 C CA . TRP A 1 84 ? 4.660 -7.362 12.713 1.00 66.00 84 TRP A CA 1
ATOM 631 C C . TRP A 1 84 ? 5.538 -6.208 12.220 1.00 66.00 84 TRP A C 1
ATOM 633 O O . TRP A 1 84 ? 5.107 -5.058 12.193 1.00 66.00 84 TRP A O 1
ATOM 643 N N . THR A 1 85 ? 6.755 -6.505 11.769 1.00 62.53 85 THR A N 1
ATOM 644 C CA . THR A 1 85 ? 7.683 -5.496 11.252 1.00 62.53 85 THR A CA 1
ATOM 645 C C . THR A 1 85 ? 7.149 -4.820 9.994 1.00 62.53 85 THR A C 1
ATOM 647 O O . THR A 1 85 ? 7.214 -3.593 9.921 1.00 62.53 85 THR A O 1
ATOM 650 N N . ILE A 1 86 ? 6.593 -5.580 9.044 1.00 69.31 86 ILE A N 1
ATOM 651 C CA . ILE A 1 86 ? 6.042 -5.039 7.790 1.00 69.31 86 ILE A CA 1
ATOM 652 C C . ILE A 1 86 ? 4.898 -4.062 8.055 1.00 69.31 86 ILE A C 1
ATOM 654 O O . ILE A 1 86 ? 4.823 -3.005 7.435 1.00 69.31 86 ILE A O 1
ATOM 658 N N . PHE A 1 87 ? 3.997 -4.413 8.964 1.00 72.31 87 PHE A N 1
ATOM 659 C CA . PHE A 1 87 ? 2.757 -3.665 9.116 1.00 72.31 87 PHE A CA 1
ATOM 660 C C . PHE A 1 87 ? 2.816 -2.575 10.197 1.00 72.31 87 PHE A C 1
ATOM 662 O O . PHE A 1 87 ? 2.074 -1.599 10.134 1.00 72.31 87 PHE A O 1
ATOM 669 N N . VAL A 1 88 ? 3.706 -2.688 11.186 1.00 64.94 88 VAL A N 1
ATOM 670 C CA . VAL A 1 88 ? 3.864 -1.649 12.222 1.00 64.94 88 VAL A CA 1
ATOM 671 C C . VAL A 1 88 ? 4.838 -0.556 11.784 1.00 64.94 88 VAL A C 1
ATOM 673 O O . VAL A 1 88 ? 4.776 0.573 12.273 1.00 64.94 88 VAL A O 1
ATOM 676 N N . ARG A 1 89 ? 5.750 -0.854 10.852 1.00 77.19 89 ARG A N 1
ATOM 677 C CA . ARG A 1 89 ? 6.724 0.122 10.357 1.00 77.19 89 ARG A CA 1
ATOM 678 C C . ARG A 1 89 ? 6.315 0.689 9.004 1.00 77.19 89 ARG A C 1
ATOM 680 O O . ARG A 1 89 ? 5.482 0.148 8.286 1.00 77.19 89 ARG A O 1
ATOM 687 N N . LYS A 1 90 ? 6.960 1.801 8.645 1.00 86.25 90 LYS A N 1
ATOM 688 C CA . LYS A 1 90 ? 6.975 2.272 7.262 1.00 86.25 90 LYS A CA 1
ATOM 689 C C . LYS A 1 90 ? 7.647 1.212 6.392 1.00 86.25 90 LYS A C 1
ATOM 691 O O . LYS A 1 90 ? 8.780 0.820 6.670 1.00 86.25 90 LYS A O 1
ATOM 696 N N . ALA A 1 91 ? 6.966 0.824 5.332 1.00 87.50 91 ALA A N 1
ATOM 697 C CA . ALA A 1 91 ? 7.429 -0.116 4.336 1.00 87.50 91 ALA A CA 1
ATOM 698 C C . ALA A 1 91 ? 7.310 0.507 2.941 1.00 87.50 91 ALA A C 1
ATOM 700 O O . ALA A 1 91 ? 6.650 1.535 2.745 1.00 87.50 91 ALA A O 1
ATOM 701 N N . LYS A 1 92 ? 8.000 -0.091 1.975 1.00 92.31 92 LYS A N 1
ATOM 702 C CA . LYS A 1 92 ? 7.999 0.357 0.586 1.00 92.31 92 LYS A CA 1
ATOM 703 C C . LYS A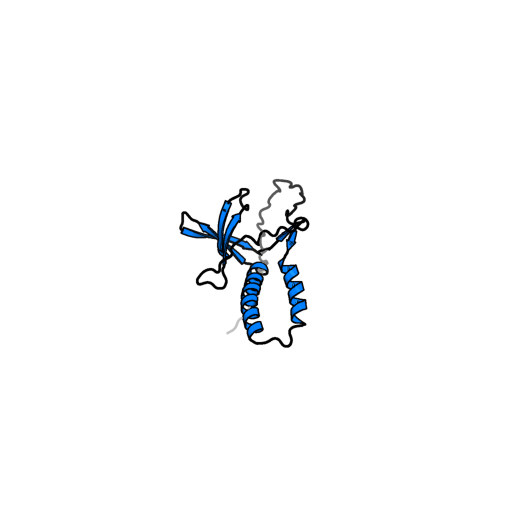 1 92 ? 7.359 -0.720 -0.270 1.00 92.31 92 LYS A C 1
ATOM 705 O O . LYS A 1 92 ? 7.864 -1.830 -0.330 1.00 92.31 92 LYS A O 1
ATOM 710 N N . LEU A 1 93 ? 6.273 -0.369 -0.940 1.00 93.62 93 LEU A N 1
ATOM 711 C CA . LEU A 1 93 ? 5.570 -1.261 -1.843 1.00 93.62 93 LEU A CA 1
ATOM 712 C C . LEU A 1 93 ? 6.153 -1.131 -3.249 1.00 93.62 93 LEU A C 1
ATOM 714 O O . LEU A 1 93 ? 6.268 -0.030 -3.795 1.00 93.62 93 LEU A O 1
ATOM 718 N N . TYR A 1 94 ? 6.457 -2.269 -3.852 1.00 95.06 94 TYR A N 1
ATOM 719 C CA . TYR A 1 94 ? 6.866 -2.400 -5.238 1.00 95.06 94 TYR A CA 1
ATOM 720 C C . TYR A 1 94 ? 5.823 -3.183 -6.020 1.00 95.06 94 TYR A C 1
ATOM 722 O O . TYR A 1 94 ? 5.235 -4.137 -5.518 1.00 95.06 94 TYR A O 1
ATOM 730 N N . ARG A 1 95 ? 5.654 -2.815 -7.286 1.00 95.56 95 ARG A N 1
ATOM 731 C CA . ARG A 1 95 ? 4.854 -3.539 -8.266 1.00 95.56 95 ARG A CA 1
ATOM 732 C C . ARG A 1 95 ? 5.756 -4.066 -9.372 1.00 95.56 95 ARG A C 1
ATOM 734 O O . ARG A 1 95 ? 6.599 -3.333 -9.892 1.00 95.56 95 ARG A O 1
ATOM 741 N N . PHE A 1 96 ? 5.543 -5.310 -9.770 1.00 95.75 96 PHE A N 1
ATOM 742 C CA . PHE A 1 96 ? 6.245 -5.897 -10.897 1.00 95.75 96 PHE A CA 1
ATOM 743 C C . PHE A 1 96 ? 5.679 -5.407 -12.235 1.00 95.75 96 PHE A C 1
ATOM 745 O O . PHE A 1 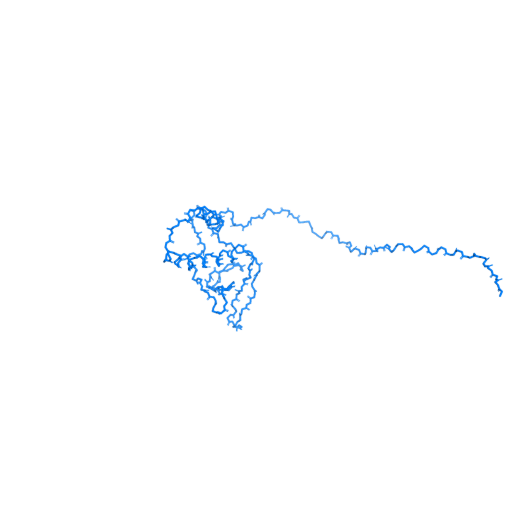96 ? 4.494 -5.573 -12.530 1.00 95.75 96 PHE A O 1
ATOM 752 N N . ASP A 1 97 ? 6.540 -4.822 -13.058 1.00 96.00 97 ASP A N 1
ATOM 753 C CA . ASP A 1 97 ? 6.258 -4.464 -14.441 1.00 96.00 97 ASP A CA 1
ATOM 754 C C . ASP A 1 97 ? 6.588 -5.648 -15.357 1.00 96.00 97 ASP A C 1
ATOM 756 O O . ASP A 1 97 ? 7.759 -5.974 -15.559 1.00 96.00 97 ASP A O 1
ATOM 760 N N . LYS A 1 98 ? 5.552 -6.293 -15.905 1.00 93.81 98 LYS A N 1
ATOM 761 C CA . LYS A 1 98 ? 5.698 -7.481 -16.762 1.00 93.81 98 LYS A CA 1
ATOM 762 C C . LYS A 1 98 ? 6.387 -7.160 -18.089 1.00 93.81 98 LYS A C 1
ATOM 764 O O . LYS A 1 98 ? 7.150 -7.986 -18.574 1.00 93.81 98 LYS A O 1
ATOM 769 N N . GLU A 1 99 ? 6.134 -5.983 -18.661 1.00 95.00 99 GLU A N 1
ATOM 770 C CA . GLU A 1 99 ? 6.714 -5.582 -19.951 1.00 95.00 99 GLU A CA 1
ATOM 771 C C . GLU A 1 99 ? 8.205 -5.267 -19.809 1.00 95.00 99 GLU A C 1
ATOM 773 O O . GLU A 1 99 ? 9.019 -5.698 -20.622 1.00 95.00 99 GLU A O 1
ATOM 778 N N . GLY A 1 100 ? 8.571 -4.557 -18.740 1.00 93.94 100 GLY A N 1
ATOM 779 C CA . GLY A 1 100 ? 9.959 -4.228 -18.422 1.00 93.94 100 GLY A CA 1
ATOM 780 C C . GLY A 1 100 ? 10.722 -5.313 -17.658 1.00 93.94 100 GLY A C 1
ATOM 781 O O . GLY A 1 100 ? 11.912 -5.134 -17.414 1.00 93.94 100 GLY A O 1
ATOM 782 N 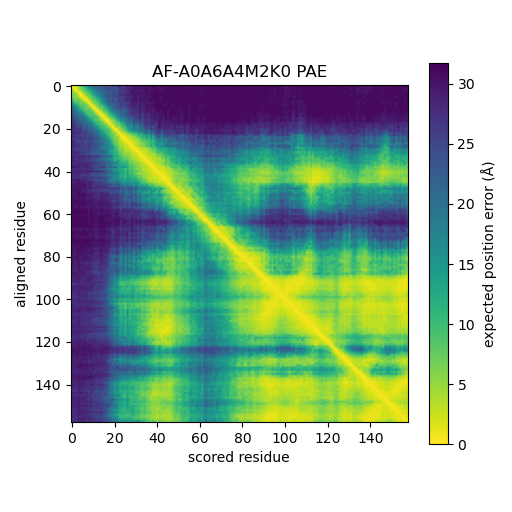N . ASN A 1 101 ? 10.056 -6.399 -17.247 1.00 95.44 101 ASN A N 1
ATOM 783 C CA . ASN A 1 101 ? 10.595 -7.465 -16.391 1.00 95.44 101 ASN A CA 1
ATOM 784 C C . ASN A 1 101 ? 11.364 -6.922 -15.166 1.00 95.44 101 ASN A C 1
ATOM 786 O O . ASN A 1 101 ? 12.487 -7.338 -14.875 1.00 95.44 101 ASN A O 1
ATOM 790 N N . GLN A 1 102 ? 10.780 -5.941 -14.477 1.00 95.81 102 GLN A N 1
ATOM 791 C CA . GLN A 1 102 ? 11.453 -5.194 -13.412 1.00 95.81 102 GLN A CA 1
ATOM 792 C C . GLN A 1 102 ? 10.488 -4.770 -12.304 1.00 95.81 102 GLN A C 1
ATOM 794 O O . GLN A 1 102 ? 9.293 -4.593 -12.528 1.00 95.81 102 GLN A O 1
ATOM 799 N N . TRP A 1 103 ? 11.019 -4.538 -11.107 1.00 95.38 103 TRP A N 1
ATOM 800 C CA . TRP A 1 103 ? 10.259 -3.965 -9.997 1.00 95.38 103 TRP A CA 1
ATOM 801 C C . TRP A 1 103 ? 10.229 -2.436 -10.089 1.00 95.38 103 TRP A C 1
ATOM 803 O O . TRP A 1 103 ? 11.271 -1.800 -10.241 1.00 95.38 103 TRP A O 1
ATOM 813 N N . LYS A 1 104 ? 9.040 -1.840 -9.958 1.00 95.62 104 LYS A N 1
ATOM 814 C CA . LYS A 1 104 ? 8.837 -0.387 -9.872 1.00 95.62 104 LYS A CA 1
ATOM 815 C C . LYS A 1 104 ? 8.268 -0.023 -8.508 1.00 95.62 104 LYS A C 1
ATOM 817 O O . LYS A 1 104 ? 7.350 -0.682 -8.027 1.00 95.62 104 LYS A O 1
ATOM 822 N N . GLU A 1 105 ? 8.802 1.026 -7.892 1.00 96.62 105 GLU A N 1
ATOM 823 C CA . GLU A 1 105 ? 8.256 1.553 -6.641 1.00 96.62 105 GLU A CA 1
ATOM 824 C C . GLU A 1 105 ? 6.830 2.070 -6.871 1.00 96.62 105 GLU A C 1
ATOM 826 O O . GLU A 1 105 ? 6.566 2.788 -7.838 1.00 96.62 105 GLU A O 1
ATOM 831 N N . ARG A 1 106 ? 5.909 1.671 -5.992 1.00 94.44 106 ARG A N 1
ATOM 832 C CA . ARG A 1 106 ? 4.499 2.069 -6.019 1.00 94.44 106 ARG A CA 1
ATOM 833 C C . ARG A 1 106 ? 4.183 3.088 -4.930 1.00 94.44 106 ARG A C 1
ATOM 835 O O . ARG A 1 106 ? 3.403 4.001 -5.173 1.00 94.44 106 ARG A O 1
ATOM 842 N N . GLY A 1 107 ? 4.795 2.954 -3.754 1.00 94.19 107 GLY A N 1
ATOM 843 C CA . GLY A 1 107 ? 4.631 3.910 -2.663 1.00 94.19 107 GLY A CA 1
ATOM 844 C C . GLY A 1 107 ? 5.403 3.533 -1.403 1.00 94.19 107 GLY A C 1
ATOM 845 O O . GLY A 1 107 ? 5.887 2.412 -1.261 1.00 94.19 107 GLY A O 1
ATOM 846 N N . VAL A 1 108 ? 5.497 4.483 -0.471 1.00 93.50 108 VAL A N 1
ATOM 847 C CA . VAL A 1 108 ? 6.117 4.299 0.847 1.00 93.50 108 VAL A CA 1
ATOM 848 C C . VAL A 1 108 ? 5.127 4.734 1.917 1.00 93.50 108 VAL A C 1
ATOM 850 O O . VAL A 1 108 ? 4.669 5.876 1.914 1.00 93.50 108 VAL A O 1
ATOM 853 N N . GLY A 1 109 ? 4.816 3.848 2.856 1.00 91.31 109 GLY A N 1
ATOM 854 C CA . GLY A 1 109 ? 3.784 4.105 3.855 1.00 91.31 109 GLY A CA 1
ATOM 855 C C . GLY A 1 109 ? 3.697 3.022 4.918 1.00 91.31 109 GLY A C 1
ATOM 856 O O . GLY A 1 109 ? 4.492 2.088 4.939 1.00 91.31 109 GLY A O 1
ATOM 857 N N . THR A 1 110 ? 2.746 3.173 5.829 1.00 87.50 110 THR A N 1
ATOM 858 C CA . THR A 1 110 ? 2.416 2.136 6.811 1.00 87.50 110 THR A CA 1
ATOM 859 C C . THR A 1 110 ? 1.409 1.180 6.189 1.00 87.50 110 THR A C 1
ATOM 861 O O . THR A 1 110 ? 0.405 1.632 5.638 1.00 87.50 110 THR A O 1
ATOM 864 N N . VAL A 1 111 ? 1.653 -0.126 6.281 1.00 85.06 111 VAL A N 1
ATOM 865 C CA . VAL A 1 111 ? 0.697 -1.128 5.798 1.00 85.06 111 VAL A CA 1
ATOM 866 C C . VAL A 1 111 ? -0.303 -1.445 6.892 1.00 85.06 111 VAL A C 1
ATOM 868 O O . VAL A 1 111 ? 0.077 -1.786 8.007 1.00 85.06 111 VAL A O 1
ATOM 871 N N . LYS A 1 112 ? -1.593 -1.382 6.568 1.00 82.56 112 LYS A N 1
ATOM 872 C CA . LYS A 1 112 ? -2.659 -1.777 7.486 1.00 82.56 112 LYS A CA 1
ATOM 873 C C . LYS A 1 112 ? -3.268 -3.095 7.036 1.00 82.56 112 LYS A C 1
ATOM 875 O O . LYS A 1 112 ? -3.528 -3.295 5.853 1.00 82.56 112 LYS A O 1
ATOM 880 N N . LEU A 1 113 ? -3.532 -3.978 7.995 1.00 81.06 113 LEU A N 1
ATOM 881 C CA . LEU A 1 113 ? -4.414 -5.116 7.781 1.00 81.06 113 LEU A CA 1
ATOM 882 C C . LEU A 1 113 ? -5.765 -4.779 8.399 1.00 81.06 113 LEU A C 1
ATOM 884 O O . LEU A 1 113 ? -5.874 -4.715 9.623 1.00 81.06 113 LEU A O 1
ATOM 888 N N . LEU A 1 114 ? -6.758 -4.540 7.552 1.00 84.12 114 LEU A N 1
ATOM 889 C CA . LEU A 1 114 ? -8.083 -4.097 7.961 1.00 84.12 114 LEU A CA 1
ATOM 890 C C . LEU A 1 114 ? -9.080 -5.264 7.941 1.00 84.12 114 LEU A C 1
ATOM 892 O O . LEU A 1 114 ? -9.026 -6.147 7.074 1.00 84.12 114 LEU A O 1
ATOM 896 N N . LYS A 1 115 ? -9.959 -5.292 8.945 1.00 84.38 115 LYS A N 1
ATOM 897 C CA . LYS A 1 115 ? -11.087 -6.218 9.061 1.00 84.38 115 LYS A CA 1
ATOM 898 C C . LYS A 1 115 ? -12.376 -5.427 9.133 1.00 84.38 115 LYS A C 1
ATOM 900 O O . LYS A 1 115 ? -12.575 -4.684 10.085 1.00 84.38 115 LYS A O 1
ATOM 905 N N . HIS A 1 116 ? -13.291 -5.676 8.214 1.00 87.00 116 HIS A N 1
ATOM 906 C CA . HIS A 1 116 ? -14.615 -5.079 8.277 1.00 87.00 116 HIS A CA 1
ATOM 907 C C . HIS A 1 116 ? -15.392 -5.577 9.508 1.00 87.00 116 HIS A C 1
ATOM 909 O O . HIS A 1 116 ? -15.474 -6.786 9.760 1.00 87.00 116 HIS A O 1
ATOM 915 N N . LYS A 1 117 ? -15.996 -4.648 10.253 1.00 86.88 117 LYS A N 1
ATOM 916 C CA . LYS A 1 117 ? -16.645 -4.892 11.552 1.00 86.88 117 LYS A CA 1
ATOM 917 C C . LYS A 1 117 ? -17.829 -5.851 11.456 1.00 86.88 117 LYS A C 1
ATOM 919 O O . LYS A 1 117 ? -17.904 -6.813 12.214 1.00 86.88 117 LYS A O 1
ATOM 924 N N . GLU A 1 118 ? -18.725 -5.631 10.491 1.00 85.88 118 GLU A N 1
ATOM 925 C CA . GLU A 1 118 ? -19.975 -6.406 10.398 1.00 85.88 118 GLU A CA 1
ATOM 926 C C . GLU A 1 118 ? -19.809 -7.785 9.745 1.00 85.88 118 GLU A C 1
ATOM 928 O O . GLU A 1 118 ? -20.181 -8.805 10.319 1.00 85.88 118 GLU A O 1
ATOM 933 N N . ASN A 1 119 ? -19.252 -7.840 8.530 1.00 83.94 119 ASN A N 1
ATOM 934 C CA . ASN A 1 119 ? -19.119 -9.095 7.781 1.00 83.94 119 ASN A CA 1
ATOM 935 C C . ASN A 1 119 ? -17.855 -9.896 8.160 1.00 83.94 119 ASN A C 1
ATOM 937 O O . ASN A 1 119 ? -17.659 -11.010 7.673 1.00 83.94 119 ASN A O 1
ATOM 941 N N . GLY A 1 120 ? -16.984 -9.333 9.006 1.00 78.50 120 GLY A N 1
ATOM 942 C CA . GLY A 1 120 ? -15.747 -9.961 9.461 1.00 78.50 120 GLY A CA 1
ATOM 943 C C . GLY A 1 120 ? -14.716 -10.212 8.359 1.00 78.50 120 GLY A C 1
ATOM 944 O O . GLY A 1 120 ? -13.733 -10.916 8.609 1.00 78.50 120 GLY A O 1
ATOM 945 N N . LYS A 1 121 ? -14.930 -9.676 7.152 1.00 79.56 121 LYS A N 1
ATOM 946 C CA . LYS A 1 121 ? -14.065 -9.879 5.996 1.00 79.56 121 LYS A CA 1
ATOM 947 C C . LYS A 1 121 ? -12.735 -9.191 6.255 1.00 79.56 121 LYS A C 1
ATOM 949 O O . LYS A 1 121 ? -12.659 -7.986 6.466 1.00 79.56 121 LYS A O 1
ATOM 954 N N . VAL A 1 122 ? -11.685 -9.994 6.216 1.00 73.12 122 VAL A N 1
ATOM 955 C CA . VAL A 1 122 ? -10.298 -9.542 6.196 1.00 73.12 122 VAL A CA 1
ATOM 956 C C . VAL A 1 122 ? -9.846 -9.654 4.750 1.00 73.12 122 VAL A C 1
ATOM 958 O O . VAL A 1 122 ? -10.096 -10.684 4.125 1.00 73.12 122 VAL A O 1
ATOM 961 N N . LEU A 1 123 ? -9.181 -8.640 4.198 1.00 63.88 123 LEU A N 1
ATOM 962 C CA . LEU A 1 123 ? -8.680 -8.707 2.816 1.00 63.88 123 LEU A CA 1
ATOM 963 C C . LEU A 1 123 ? -7.484 -9.681 2.652 1.00 63.88 123 LEU A C 1
ATOM 965 O O . LEU A 1 123 ? -7.017 -9.910 1.547 1.00 63.88 123 LEU A O 1
ATOM 969 N N . GLY A 1 124 ? -7.011 -10.294 3.744 1.00 58.53 124 GLY A N 1
ATOM 970 C CA . GLY A 1 124 ? -5.754 -11.051 3.824 1.00 58.53 124 GLY A CA 1
ATOM 971 C C . GLY A 1 124 ? -5.759 -12.596 3.777 1.00 58.53 124 GLY A C 1
ATOM 972 O O . GLY A 1 124 ? -4.736 -13.136 3.367 1.00 58.53 124 GLY A O 1
ATOM 973 N N . PRO A 1 125 ? -6.801 -13.379 4.135 1.00 48.59 125 PRO A N 1
ATOM 974 C CA . PRO A 1 125 ? -6.639 -14.831 4.290 1.00 48.59 125 PRO A CA 1
ATOM 975 C C . PRO A 1 125 ? -6.580 -15.609 2.965 1.00 48.59 125 PRO A C 1
ATOM 977 O O . PRO A 1 125 ? -6.375 -16.818 2.984 1.00 48.59 125 PRO A O 1
ATOM 980 N N . THR A 1 126 ? -6.757 -14.950 1.813 1.00 51.56 126 THR A N 1
ATOM 981 C CA . THR A 1 126 ? -6.639 -15.581 0.481 1.00 51.56 126 THR A CA 1
ATOM 982 C C . THR A 1 126 ? -5.374 -15.160 -0.276 1.00 51.56 126 THR A C 1
ATOM 984 O O . THR A 1 126 ? -5.072 -15.734 -1.319 1.00 51.56 126 THR A O 1
ATOM 987 N N . MET A 1 127 ? -4.611 -14.186 0.230 1.00 64.25 127 MET A N 1
ATOM 988 C CA . MET A 1 127 ? -3.346 -13.775 -0.385 1.00 64.25 127 MET A CA 1
ATOM 989 C C . MET A 1 127 ? -2.252 -14.781 -0.018 1.00 64.25 127 MET A C 1
ATOM 991 O O . MET A 1 127 ? -1.868 -14.912 1.142 1.00 64.25 127 MET A O 1
ATOM 995 N N . SER A 1 128 ? -1.741 -15.506 -1.013 1.00 67.56 128 SER A N 1
ATOM 996 C CA . SER A 1 128 ? -0.600 -16.409 -0.850 1.00 67.56 128 SER A CA 1
ATOM 997 C C . SER A 1 128 ? 0.703 -15.605 -0.804 1.00 67.56 128 SER A C 1
ATOM 999 O O . SER A 1 128 ? 1.349 -15.401 -1.834 1.00 67.56 128 SER A O 1
ATOM 1001 N N . VAL A 1 129 ? 1.060 -15.114 0.380 1.00 79.06 129 VAL A N 1
ATOM 1002 C CA . VAL A 1 129 ? 2.321 -14.401 0.615 1.00 79.06 129 VAL A CA 1
ATOM 1003 C C . VAL A 1 129 ? 3.481 -15.395 0.616 1.00 79.06 129 VAL A C 1
ATOM 1005 O O . VAL A 1 129 ? 3.429 -16.416 1.301 1.00 79.06 129 VAL A O 1
ATOM 1008 N N . GLN A 1 130 ? 4.520 -15.101 -0.159 1.00 81.50 130 GLN A N 1
ATOM 1009 C CA . GLN A 1 130 ? 5.744 -15.892 -0.255 1.00 81.50 130 GLN A CA 1
ATOM 1010 C C . GLN A 1 130 ? 6.940 -15.036 0.150 1.00 81.50 130 GLN A C 1
ATOM 1012 O O . GLN A 1 130 ? 7.006 -13.861 -0.201 1.00 81.50 130 GLN A O 1
ATOM 1017 N N . GLU A 1 131 ? 7.895 -15.609 0.873 1.00 81.44 131 GLU A N 1
ATOM 1018 C CA . GLU A 1 131 ? 9.165 -14.934 1.150 1.00 81.44 131 GLU A CA 1
ATOM 1019 C C . GLU A 1 131 ? 9.921 -14.685 -0.159 1.00 81.44 131 GLU A C 1
ATOM 1021 O O . GLU A 1 131 ? 9.956 -15.539 -1.052 1.00 81.44 131 GLU A O 1
ATOM 1026 N N . TYR A 1 132 ? 10.525 -13.507 -0.289 1.00 77.44 132 TYR A N 1
ATOM 1027 C CA . TYR A 1 132 ? 11.341 -13.211 -1.453 1.00 77.44 132 TYR A CA 1
ATOM 1028 C C . TYR A 1 132 ? 12.686 -13.931 -1.336 1.00 77.44 132 TYR A C 1
ATOM 1030 O O . TYR A 1 132 ? 13.451 -13.728 -0.392 1.00 77.44 132 TYR A O 1
ATOM 1038 N N . ALA A 1 133 ? 13.004 -14.768 -2.323 1.00 74.38 133 ALA A N 1
ATOM 1039 C CA . ALA A 1 133 ? 14.256 -15.512 -2.330 1.00 74.38 133 ALA A CA 1
ATOM 1040 C C . ALA A 1 133 ? 15.463 -14.555 -2.274 1.00 74.38 133 ALA A C 1
ATOM 1042 O O . ALA A 1 133 ? 15.667 -13.732 -3.165 1.00 74.38 133 ALA A O 1
ATOM 1043 N N . GLY A 1 134 ? 16.275 -14.679 -1.220 1.00 72.38 134 GLY A N 1
ATOM 1044 C CA . GLY A 1 134 ? 17.477 -13.864 -1.021 1.00 72.38 134 GLY A CA 1
ATOM 1045 C C . GLY A 1 134 ? 17.267 -12.540 -0.279 1.00 72.38 134 GLY A C 1
ATOM 1046 O O . GLY A 1 134 ? 18.244 -11.817 -0.095 1.00 72.38 134 GLY A O 1
ATOM 1047 N N . ASN A 1 135 ? 16.047 -12.225 0.177 1.00 77.50 135 ASN A N 1
ATOM 1048 C CA . ASN A 1 135 ? 15.793 -11.122 1.106 1.00 77.50 135 ASN A CA 1
ATOM 1049 C C . ASN A 1 135 ? 14.773 -11.548 2.173 1.00 77.50 135 ASN A C 1
ATOM 1051 O O . ASN A 1 135 ? 13.573 -11.583 1.920 1.00 77.50 135 ASN A O 1
ATOM 1055 N N . ASP A 1 136 ? 15.267 -11.817 3.379 1.00 76.25 136 ASP A N 1
ATOM 1056 C CA . ASP A 1 136 ? 14.489 -12.222 4.558 1.00 76.25 136 ASP A CA 1
ATOM 1057 C C . ASP A 1 136 ? 13.569 -11.119 5.103 1.00 76.25 136 ASP A C 1
ATOM 1059 O O . ASP A 1 136 ? 12.750 -11.361 5.988 1.00 76.25 136 ASP A O 1
ATOM 1063 N N . LYS A 1 137 ? 13.699 -9.899 4.577 1.00 80.19 137 LYS A N 1
ATOM 1064 C CA . LYS A 1 137 ? 12.859 -8.754 4.927 1.00 80.19 137 LYS A CA 1
ATOM 1065 C C . LYS A 1 137 ? 11.809 -8.437 3.875 1.00 80.19 137 LYS A C 1
ATOM 1067 O O . LYS A 1 137 ? 11.120 -7.434 4.048 1.00 80.19 137 LYS A O 1
ATOM 1072 N N . ALA A 1 138 ? 11.707 -9.244 2.821 1.00 84.12 138 ALA A N 1
ATOM 1073 C CA . ALA A 1 138 ? 10.767 -8.991 1.750 1.00 84.12 138 ALA A CA 1
ATOM 1074 C C . ALA A 1 138 ? 9.832 -10.163 1.483 1.00 84.12 138 ALA A C 1
ATOM 1076 O O . ALA A 1 138 ? 10.205 -11.334 1.598 1.00 84.12 138 ALA A O 1
ATOM 1077 N N . CYS A 1 139 ? 8.606 -9.845 1.089 1.00 86.75 139 CYS A N 1
ATOM 1078 C CA . CYS A 1 139 ? 7.645 -10.846 0.652 1.00 86.75 139 CYS A CA 1
ATOM 1079 C C . CYS A 1 139 ? 6.924 -10.415 -0.618 1.00 86.75 139 CYS A C 1
ATOM 1081 O O . CYS A 1 139 ? 6.760 -9.230 -0.896 1.00 86.75 139 CYS A O 1
ATOM 1083 N N . VAL A 1 140 ? 6.506 -11.404 -1.402 1.00 90.00 140 VAL A N 1
ATOM 1084 C CA . VAL A 1 140 ? 5.822 -11.224 -2.676 1.00 90.00 140 VAL A CA 1
ATOM 1085 C C . VAL A 1 140 ? 4.476 -11.920 -2.679 1.00 90.00 140 VAL A C 1
ATOM 1087 O O . VAL A 1 140 ? 4.298 -12.976 -2.068 1.00 90.00 140 VAL A O 1
ATOM 1090 N N . TRP A 1 141 ? 3.510 -11.330 -3.370 1.00 90.81 141 TRP A N 1
ATOM 1091 C CA . TRP A 1 141 ? 2.175 -11.903 -3.497 1.00 90.81 141 TRP A CA 1
ATOM 1092 C C . TRP A 1 141 ? 1.451 -11.363 -4.729 1.00 90.81 141 TRP A C 1
ATOM 1094 O O . TRP A 1 141 ? 1.760 -10.287 -5.246 1.00 90.81 141 TRP A O 1
ATOM 1104 N N . HIS A 1 142 ? 0.445 -12.109 -5.182 1.00 90.44 142 HIS A N 1
ATOM 1105 C CA . HIS A 1 142 ? -0.532 -11.631 -6.155 1.00 90.44 142 HIS A CA 1
ATOM 1106 C C . HIS A 1 142 ? -1.763 -11.076 -5.442 1.00 90.44 142 HIS A C 1
ATOM 1108 O O . HIS A 1 142 ? -2.235 -11.669 -4.469 1.00 90.44 142 HIS A O 1
ATOM 1114 N N . ALA A 1 143 ? -2.294 -9.958 -5.932 1.00 89.81 143 ALA A N 1
ATOM 1115 C CA . ALA A 1 143 ? -3.524 -9.372 -5.413 1.00 89.81 143 ALA A CA 1
ATOM 1116 C C . ALA A 1 143 ? -4.346 -8.706 -6.517 1.00 89.81 143 ALA A C 1
ATOM 1118 O O . ALA A 1 143 ? -3.798 -8.178 -7.482 1.00 89.81 143 ALA A O 1
ATOM 1119 N N . ALA A 1 144 ? -5.664 -8.707 -6.321 1.00 89.81 144 ALA A N 1
ATOM 1120 C CA . ALA A 1 144 ? -6.571 -7.841 -7.056 1.00 89.81 144 ALA A CA 1
ATOM 1121 C C . ALA A 1 144 ? -6.549 -6.449 -6.406 1.00 89.81 144 ALA A C 1
ATOM 1123 O O . ALA A 1 144 ? -7.138 -6.252 -5.343 1.00 89.81 144 ALA A O 1
ATOM 1124 N N . ASP A 1 145 ? -5.848 -5.516 -7.034 1.00 89.50 145 ASP A N 1
ATOM 1125 C CA . ASP A 1 145 ? -5.681 -4.134 -6.606 1.00 89.50 145 ASP A CA 1
ATOM 1126 C C . ASP A 1 145 ? -6.753 -3.212 -7.208 1.00 89.50 145 ASP A C 1
ATOM 1128 O O . ASP A 1 145 ? -7.277 -3.479 -8.290 1.00 89.50 145 ASP A O 1
ATOM 1132 N N . PHE A 1 146 ? -7.078 -2.132 -6.496 1.00 89.25 146 PHE A N 1
ATOM 1133 C CA . PHE A 1 146 ? -8.056 -1.113 -6.904 1.00 89.25 146 PHE A CA 1
ATOM 1134 C C . PHE A 1 146 ? -7.521 0.324 -6.787 1.00 89.25 146 PHE A C 1
ATOM 1136 O O . PHE A 1 146 ? -8.287 1.281 -6.906 1.00 89.25 146 PHE A O 1
ATOM 1143 N N . SER A 1 147 ? -6.219 0.511 -6.558 1.00 88.06 147 SER A N 1
ATOM 1144 C CA . SER A 1 147 ? -5.645 1.826 -6.237 1.00 88.06 147 SER A CA 1
ATOM 1145 C C . SER A 1 147 ? -5.696 2.838 -7.393 1.00 88.06 147 SER A C 1
ATOM 1147 O O . SER A 1 147 ? -5.684 4.040 -7.146 1.00 88.06 147 SER A O 1
ATOM 1149 N N . ASP A 1 148 ? -5.829 2.370 -8.639 1.00 88.75 148 ASP A N 1
ATOM 1150 C CA . ASP A 1 148 ? -6.015 3.216 -9.831 1.00 88.75 148 ASP A CA 1
ATOM 1151 C C . ASP A 1 148 ? -7.502 3.482 -10.171 1.00 88.75 148 ASP A C 1
ATOM 1153 O O . ASP A 1 148 ? -7.804 4.032 -11.229 1.00 88.75 148 ASP A O 1
ATOM 1157 N N . GLY A 1 149 ? -8.449 3.068 -9.319 1.00 90.69 149 GLY A N 1
ATOM 1158 C CA . GLY A 1 149 ? -9.893 3.220 -9.555 1.00 90.69 149 GLY A CA 1
ATOM 1159 C C . GLY A 1 149 ? -10.542 2.101 -10.384 1.00 90.69 149 GLY A C 1
ATOM 1160 O O . GLY A 1 149 ? -11.755 2.103 -10.579 1.00 90.69 149 GLY A O 1
ATOM 1161 N N . GLU A 1 150 ? -9.766 1.112 -10.829 1.00 91.31 150 GLU A N 1
ATOM 1162 C CA . GLU A 1 150 ? -10.241 -0.093 -11.519 1.00 91.31 150 GLU A CA 1
ATOM 1163 C C . GLU A 1 150 ? -9.557 -1.348 -10.960 1.00 91.31 150 GLU A C 1
ATOM 1165 O O . GLU A 1 150 ? -8.447 -1.270 -10.432 1.00 91.31 150 GLU A O 1
ATOM 1170 N N . ARG A 1 151 ? -10.206 -2.515 -11.089 1.00 88.75 151 ARG A N 1
ATOM 1171 C CA . ARG A 1 151 ? -9.656 -3.787 -10.601 1.00 88.75 151 ARG A CA 1
ATOM 1172 C C . ARG A 1 151 ? -8.519 -4.275 -11.497 1.00 88.75 151 ARG A C 1
ATOM 1174 O O . ARG A 1 151 ? -8.766 -4.574 -12.666 1.00 88.75 151 ARG A O 1
ATOM 1181 N N . LYS A 1 152 ? -7.324 -4.479 -10.941 1.00 91.88 152 LYS A N 1
ATOM 1182 C CA . LYS A 1 152 ? -6.164 -5.051 -11.647 1.00 91.88 152 LYS A CA 1
ATOM 1183 C C . LYS A 1 152 ? -5.538 -6.190 -10.859 1.00 91.88 152 LYS A C 1
ATOM 1185 O O . LYS A 1 152 ? -5.304 -6.056 -9.668 1.00 91.88 152 LYS A O 1
ATOM 1190 N N . ASP A 1 153 ? -5.217 -7.293 -11.528 1.00 92.31 153 ASP A N 1
ATOM 1191 C CA . ASP A 1 153 ? -4.406 -8.347 -10.916 1.00 92.31 153 ASP A CA 1
ATOM 1192 C C . ASP A 1 153 ? -2.921 -7.978 -11.028 1.00 92.31 153 ASP A C 1
ATOM 1194 O O . ASP A 1 153 ? -2.322 -8.022 -12.110 1.00 92.31 153 ASP A O 1
ATOM 1198 N N . GLU A 1 154 ? -2.321 -7.613 -9.899 1.00 93.56 154 GLU A N 1
ATOM 1199 C CA . GLU A 1 154 ? -0.941 -7.144 -9.806 1.00 93.56 154 GLU A CA 1
ATOM 1200 C C . GLU A 1 154 ? -0.063 -8.119 -9.002 1.00 93.56 154 GLU A C 1
ATOM 1202 O O . GLU A 1 154 ? -0.541 -8.983 -8.259 1.00 93.56 154 GLU A O 1
ATOM 1207 N N . PHE A 1 155 ? 1.253 -8.020 -9.209 1.00 93.69 155 PHE A N 1
ATOM 1208 C CA . PHE A 1 155 ? 2.257 -8.764 -8.449 1.00 93.69 155 PHE A CA 1
ATOM 1209 C C . PHE A 1 155 ? 3.087 -7.774 -7.642 1.00 93.69 155 PHE A C 1
ATOM 1211 O O . PHE A 1 155 ? 3.720 -6.880 -8.213 1.00 93.69 155 PHE A O 1
ATOM 1218 N N . PHE A 1 156 ? 3.044 -7.924 -6.325 1.00 93.38 156 PHE A N 1
ATOM 1219 C CA . PHE A 1 156 ? 3.626 -6.984 -5.382 1.00 93.38 156 PHE A CA 1
ATOM 1220 C C . PHE A 1 156 ? 4.814 -7.585 -4.647 1.00 93.38 156 PHE A C 1
ATOM 1222 O O . PHE A 1 156 ? 4.916 -8.802 -4.503 1.00 93.38 156 PHE A O 1
ATOM 1229 N N . CYS A 1 157 ? 5.691 -6.698 -4.186 1.00 92.31 157 CYS A N 1
ATOM 1230 C CA . CYS A 1 157 ? 6.770 -6.979 -3.253 1.00 92.31 157 CYS A CA 1
ATOM 1231 C C . CYS A 1 157 ? 6.786 -5.882 -2.189 1.00 92.31 157 CYS A C 1
ATOM 1233 O O . CYS A 1 157 ? 6.601 -4.708 -2.522 1.00 92.31 157 CYS A O 1
ATOM 1235 N N . ILE A 1 158 ? 7.010 -6.249 -0.935 1.00 89.56 158 ILE A N 1
ATOM 1236 C CA . ILE A 1 158 ? 7.241 -5.314 0.171 1.00 89.56 158 ILE A CA 1
ATOM 1237 C C . ILE A 1 158 ? 8.490 -5.684 0.936 1.00 89.56 158 ILE A C 1
ATOM 1239 O O . ILE A 1 158 ? 8.775 -6.900 0.944 1.00 89.56 158 ILE A O 1
#

InterPro domains:
  IPR000156 Ran binding domain [PF00638] (86-122)
  IPR000156 Ran binding domain [PS50196] (85-158)
  IPR000156 Ran binding domain [SM00160] (26-158)
  IPR011993 PH-like domain superfamily [G3DSA:2.30.29.30] (9-123)
  IPR045255 Ran binding protein RanBP1-like [PTHR23138] (8-158)

pLDDT: mean 72.17, std 18.11, range [37.34, 96.62]

Mean predicted aligned error: 15.33 Å

Sequence (158 aa):
MATTDPDHRD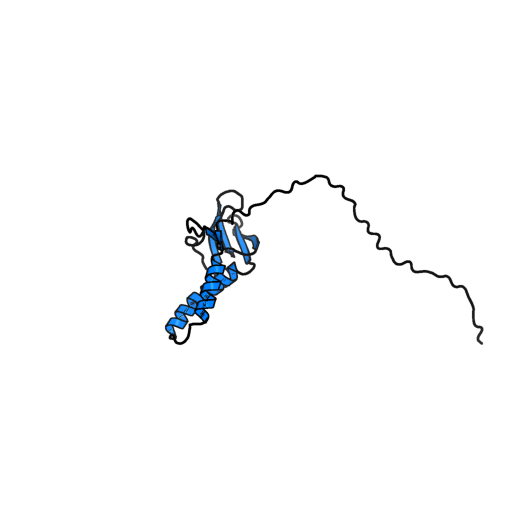AEEATAGEDEDTGAQVAPLVKLQEVAVTTGEEEEDAILDLYSLSLSHAHTSISRVSVLHAVATTLRFDFVSFLWTIFVRKAKLYRFDKEGNQWKERGVGTVKLLKHKENGKVLGPTMSVQEYAGNDKACVWHAADFSDGERKDEFFCI

Organism: NCBI:txid262921

Solvent-accessible surface area (backbone atoms only — not comparable to full-atom values): 10223 Å² total; per-residue (Å²): 134,91,83,82,86,85,87,82,85,76,82,77,73,78,69,74,79,71,79,78,78,81,70,79,85,78,77,85,88,70,87,81,78,93,70,92,80,79,89,85,53,87,62,41,42,60,51,61,64,55,50,52,55,53,49,63,62,50,71,79,65,84,74,90,75,56,72,69,55,47,54,62,43,48,63,50,45,52,54,50,52,49,52,47,51,49,40,77,31,78,38,53,38,28,36,57,37,76,90,76,72,41,79,39,86,72,50,74,45,69,46,81,55,48,26,34,67,87,84,60,52,50,84,55,90,80,51,66,72,38,78,35,90,95,37,97,84,28,38,31,34,60,46,80,41,53,91,86,78,52,85,40,85,45,45,38,37,63

Nearest PDB structures (foldseek):
  7mnx-assembly2_D  TM=7.532E-01  e=1.483E-06  Homo sapiens
  5clq-assembly2_D  TM=7.482E-01  e=1.172E-06  Homo sapiens
  9b62-assembly1_E  TM=5.916E-01  e=2.690E-07  Homo sapiens
  7she-assembly1_A  TM=2.245E-01  e=1.128E+00  Homo sapiens

Secondary structure (DSSP, 8-state):
-------------------------------PPP-PPP-S-TTEEEHHHHHHHHHHHHTTT-----HHHHHHHHHHHHHHHHHHHHHHSEEEEEEEETTTTEEEEEEEEE---EEETTT--BS-TT---EEETTEEEEEEEEEEE-TTSS-EEEEEE-

Foldseek 3Di:
DDDDDDDDDPPPPPPDPPPPCPPDDDDDPDDDDDDDDDPVQPQKDFVVVVVVVVVVVVVVPDDDDDPVVVVVVVVVCLVVVLVCPQQVDWDWKWWQDPVVRDIDTDDIGHHTFIAGNPVRDTQPPPWPWDQDPPDSNKIKTWDQDCPVPDTDTTIMMD

Radius of gyration: 30.5 Å; Cα contacts (8 Å, |Δi|>4): 148; chains: 1; bounding box: 80×92×52 Å